Protein AF-A0A4Y3HRN8-F1 (afdb_monomer_lite)

Sequence (59 aa):
MFWGGVGSIGEDASELTDDLLTTFGAGLRYRLKGRITLRADLGFSEDETLLYFNVNEVF

Secondary structure (DSSP, 8-state):
-EEEEEEE--SSTTGGGTSEEEEEEEEEEEEETTTEEEEEEEEEESS-EEEEEEEEE--

Organism: NCBI:txid1219070

Foldseek 3Di:
DKDKDKFADDPDPVCRPVDIWIKIWDKDWDQPPVFKIWIWIWMDTPPDIDIDTDIGGDD

pLDDT: mean 92.11, std 4.28, range [71.69, 96.94]

Structure (mmCIF, N/CA/C/O backbone):
data_AF-A0A4Y3HRN8-F1
#
_entry.id   AF-A0A4Y3HRN8-F1
#
loop_
_atom_site.group_PDB
_atom_site.id
_atom_site.type_symbol
_atom_site.label_atom_id
_atom_site.label_alt_id
_atom_site.label_comp_id
_atom_site.label_asym_id
_atom_site.label_entity_id
_atom_site.label_seq_id
_atom_site.pdbx_PDB_ins_code
_atom_site.Cartn_x
_atom_site.Cartn_y
_atom_site.Cartn_z
_atom_site.occupancy
_atom_site.B_iso_or_equiv
_atom_site.auth_seq_id
_atom_site.auth_comp_id
_atom_site.auth_asym_id
_atom_site.auth_atom_id
_atom_site.pdbx_PDB_model_num
ATOM 1 N N . MET A 1 1 ? 0.807 -6.694 9.092 1.00 87.50 1 MET A N 1
ATOM 2 C CA . MET A 1 1 ? 0.992 -7.579 7.919 1.00 87.50 1 MET A CA 1
ATO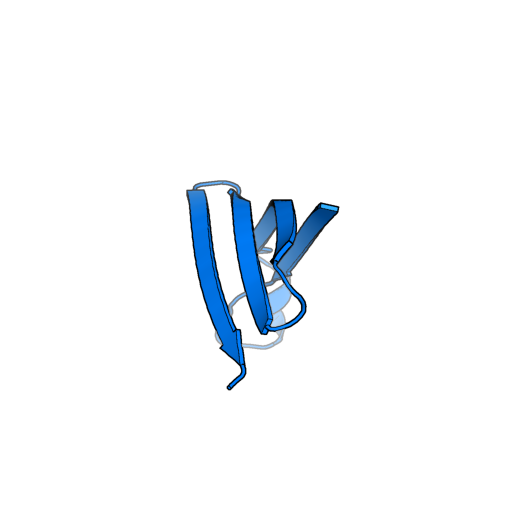M 3 C C . MET A 1 1 ? 2.010 -6.926 7.009 1.00 87.50 1 MET A C 1
ATOM 5 O O . MET A 1 1 ? 1.953 -5.715 6.878 1.00 87.50 1 MET A O 1
ATOM 9 N N . PHE A 1 2 ? 2.943 -7.681 6.442 1.00 94.81 2 PHE A N 1
ATOM 10 C CA . PHE A 1 2 ? 3.849 -7.164 5.413 1.00 94.81 2 PHE A CA 1
ATOM 11 C C . PHE A 1 2 ? 3.348 -7.631 4.051 1.00 94.81 2 PHE A C 1
ATOM 13 O O . PHE A 1 2 ? 2.762 -8.714 3.962 1.00 94.81 2 PHE A O 1
ATOM 20 N N . TRP A 1 3 ? 3.524 -6.811 3.024 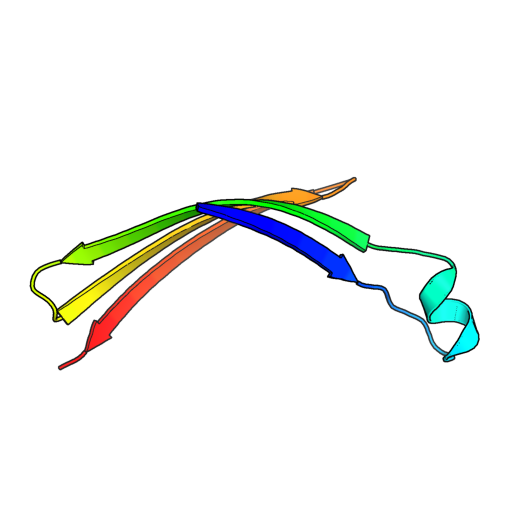1.00 94.44 3 TRP A N 1
ATOM 21 C CA . TRP A 1 3 ? 3.124 -7.134 1.660 1.00 94.44 3 TRP A CA 1
ATOM 22 C C . TRP A 1 3 ? 4.173 -6.643 0.663 1.00 94.44 3 TRP A C 1
ATOM 24 O O . TRP A 1 3 ? 4.943 -5.731 0.956 1.00 94.44 3 TRP A O 1
ATOM 34 N N . GLY A 1 4 ? 4.198 -7.275 -0.505 1.00 95.56 4 GLY A N 1
ATOM 35 C CA . GLY A 1 4 ? 5.017 -6.876 -1.641 1.00 95.56 4 GLY A CA 1
ATOM 36 C C . GLY A 1 4 ? 4.272 -7.156 -2.937 1.00 95.56 4 GLY A C 1
ATOM 37 O O . GLY A 1 4 ? 3.438 -8.065 -2.987 1.00 95.56 4 GLY A O 1
ATOM 38 N N . GLY A 1 5 ? 4.540 -6.351 -3.954 1.00 93.25 5 GLY A N 1
ATOM 39 C CA . GLY A 1 5 ? 3.942 -6.452 -5.275 1.00 93.25 5 GLY A CA 1
ATOM 40 C C . GLY A 1 5 ? 4.973 -6.138 -6.347 1.00 93.25 5 GLY A C 1
ATOM 41 O O . GLY A 1 5 ? 5.829 -5.281 -6.154 1.00 93.25 5 GLY A O 1
ATOM 42 N N . VAL A 1 6 ? 4.871 -6.832 -7.471 1.00 94.62 6 VAL A N 1
ATOM 43 C CA . VAL A 1 6 ? 5.630 -6.547 -8.688 1.00 94.62 6 VAL A CA 1
ATOM 44 C C . VAL A 1 6 ? 4.631 -6.416 -9.831 1.00 94.62 6 VAL A C 1
ATOM 46 O O . VAL A 1 6 ? 3.670 -7.186 -9.901 1.00 94.62 6 VAL A O 1
ATOM 49 N N . GLY A 1 7 ? 4.824 -5.427 -10.690 1.00 92.38 7 GLY A N 1
ATOM 50 C CA . GLY A 1 7 ? 4.011 -5.198 -11.879 1.00 92.38 7 GLY A CA 1
ATOM 51 C C . GLY A 1 7 ? 4.839 -4.563 -12.986 1.00 92.38 7 GLY A C 1
ATOM 52 O O . GLY A 1 7 ? 5.999 -4.238 -12.778 1.00 92.38 7 GLY A O 1
ATOM 53 N N . SER A 1 8 ? 4.250 -4.386 -14.157 1.00 94.31 8 SER A N 1
ATOM 54 C CA . SER A 1 8 ? 4.872 -3.683 -15.277 1.00 94.31 8 SER A CA 1
ATOM 55 C C . SER A 1 8 ? 3.802 -3.044 -16.147 1.00 94.31 8 SER A C 1
ATOM 57 O O . SER A 1 8 ? 2.610 -3.345 -16.017 1.00 94.31 8 SER A O 1
ATOM 59 N N . ILE A 1 9 ? 4.231 -2.136 -17.014 1.00 91.69 9 ILE A N 1
ATOM 60 C CA . ILE A 1 9 ? 3.397 -1.483 -18.014 1.00 91.69 9 ILE A CA 1
ATOM 61 C C . ILE A 1 9 ? 4.188 -1.409 -19.320 1.00 91.69 9 ILE A C 1
ATOM 63 O O . ILE A 1 9 ? 5.383 -1.145 -19.293 1.00 91.69 9 ILE A O 1
ATOM 67 N N . GLY A 1 10 ? 3.527 -1.670 -20.443 1.00 92.31 10 GLY A N 1
ATOM 68 C CA . GLY A 1 10 ? 4.129 -1.672 -21.777 1.00 92.31 10 GLY A CA 1
ATOM 69 C C . GLY A 1 10 ? 3.040 -1.666 -22.845 1.00 92.31 10 GLY A C 1
ATOM 70 O O . GLY A 1 10 ? 1.897 -2.040 -22.553 1.00 92.31 10 GLY A O 1
ATOM 71 N N . GLU A 1 11 ? 3.363 -1.204 -24.053 1.00 92.62 11 GLU A N 1
ATOM 72 C CA . GLU A 1 11 ? 2.416 -1.163 -25.177 1.00 92.62 11 GLU A CA 1
ATOM 73 C C . GLU A 1 11 ? 2.245 -2.556 -25.798 1.00 92.62 11 GLU A C 1
ATOM 75 O O . GLU A 1 11 ? 1.140 -2.933 -26.197 1.00 92.62 11 GLU A O 1
ATOM 80 N N . ASP A 1 12 ? 3.316 -3.353 -25.773 1.00 94.44 12 ASP A N 1
ATOM 81 C CA . ASP A 1 12 ? 3.364 -4.724 -26.268 1.00 94.44 12 ASP A CA 1
ATOM 82 C C . ASP A 1 12 ? 3.744 -5.736 -25.176 1.00 94.44 12 ASP A C 1
ATOM 84 O O . ASP A 1 12 ? 4.411 -5.433 -24.187 1.00 94.44 12 ASP A O 1
ATOM 88 N N . ALA A 1 13 ? 3.365 -7.001 -25.383 1.00 90.25 13 ALA A N 1
ATOM 89 C CA . ALA A 1 13 ? 3.630 -8.075 -24.421 1.00 90.25 13 ALA A CA 1
ATOM 90 C C . ALA A 1 13 ? 5.129 -8.308 -24.152 1.00 90.25 13 ALA A C 1
ATOM 92 O O . ALA A 1 13 ? 5.482 -8.802 -23.083 1.00 90.25 13 ALA A O 1
ATOM 93 N N . SER A 1 14 ? 5.998 -7.973 -25.110 1.00 90.69 14 SER A N 1
ATOM 94 C CA . SER A 1 14 ? 7.453 -8.066 -24.958 1.00 90.69 14 SER A CA 1
ATOM 95 C C . SER A 1 14 ? 8.033 -7.003 -24.029 1.00 90.69 14 SER A C 1
ATOM 97 O O . SER A 1 14 ? 9.032 -7.277 -23.379 1.00 90.69 14 SER A O 1
ATOM 99 N N . GLU A 1 15 ? 7.405 -5.831 -23.931 1.00 91.50 15 GLU A N 1
ATOM 100 C CA . GLU A 1 15 ? 7.894 -4.710 -23.112 1.00 91.50 15 GLU A CA 1
ATOM 101 C C . GLU A 1 15 ? 7.542 -4.883 -21.627 1.00 91.50 15 GLU A C 1
ATOM 103 O O . GLU A 1 15 ? 8.146 -4.274 -20.749 1.00 91.50 15 GLU A O 1
ATOM 108 N N . LEU A 1 16 ? 6.598 -5.776 -21.306 1.00 90.88 16 LEU A N 1
ATOM 109 C CA . LEU A 1 16 ? 6.159 -6.043 -19.931 1.00 90.88 16 LEU A CA 1
ATOM 110 C C . LEU A 1 16 ? 7.255 -6.624 -19.025 1.00 90.88 16 LEU A C 1
ATOM 112 O O . LEU A 1 16 ? 7.045 -6.738 -17.818 1.00 90.88 16 LEU A O 1
ATOM 116 N N . THR A 1 17 ? 8.387 -7.049 -19.573 1.00 89.94 17 THR A N 1
ATOM 117 C CA . THR A 1 17 ? 9.522 -7.549 -18.787 1.00 89.94 17 THR A CA 1
ATOM 118 C C . THR A 1 17 ? 10.672 -6.560 -18.669 1.00 89.94 17 THR A C 1
ATOM 120 O O . THR A 1 17 ? 11.592 -6.834 -17.900 1.00 89.94 17 THR A O 1
ATOM 123 N N . ASP A 1 18 ? 10.622 -5.446 -19.397 1.00 89.31 18 ASP A N 1
ATOM 124 C CA . ASP A 1 18 ? 11.741 -4.509 -19.494 1.00 89.31 18 ASP A CA 1
ATOM 125 C C . ASP A 1 18 ? 11.804 -3.601 -18.262 1.00 89.31 18 ASP A C 1
ATOM 127 O O . ASP A 1 18 ? 12.869 -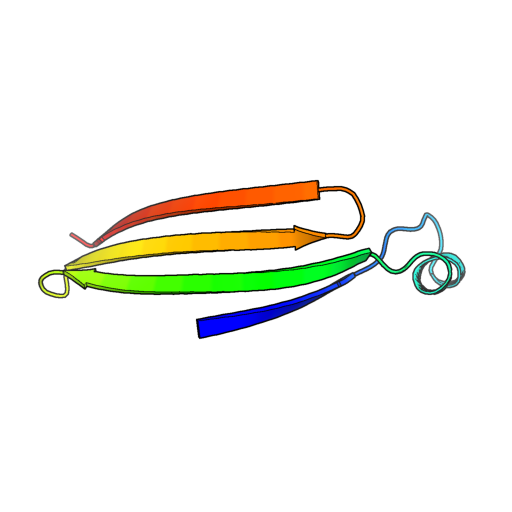3.455 -17.663 1.00 89.31 18 ASP A O 1
ATOM 131 N N . ASP A 1 19 ? 10.649 -3.098 -17.816 1.00 86.88 19 ASP A N 1
ATOM 132 C CA . ASP A 1 19 ? 10.528 -2.244 -16.635 1.00 86.88 19 ASP A CA 1
ATOM 133 C C . ASP A 1 19 ? 9.564 -2.850 -15.603 1.00 86.88 19 ASP A C 1
ATOM 135 O O . ASP A 1 19 ? 8.336 -2.855 -15.757 1.00 86.88 19 ASP A O 1
ATOM 139 N N . LEU A 1 20 ? 10.138 -3.378 -14.518 1.00 90.94 20 LEU A N 1
ATOM 140 C CA . LEU A 1 20 ? 9.393 -3.960 -13.402 1.00 90.94 20 LEU A CA 1
ATOM 141 C C . LEU A 1 20 ? 9.220 -2.948 -12.268 1.00 90.94 20 LEU A C 1
ATOM 143 O O . LEU A 1 20 ? 10.154 -2.611 -11.548 1.00 90.94 20 LEU A O 1
ATOM 147 N N . LEU A 1 21 ? 7.977 -2.558 -12.028 1.00 92.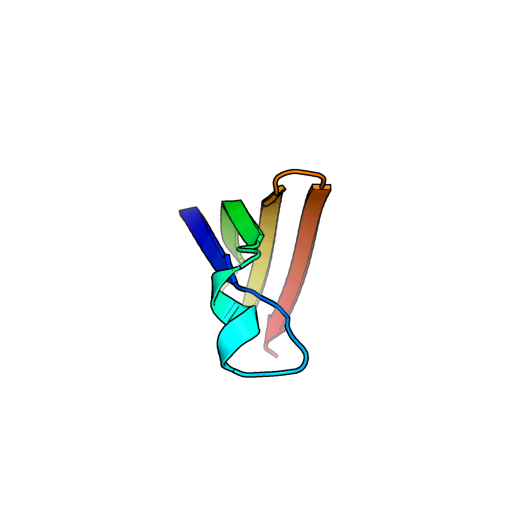75 21 LEU A N 1
ATOM 148 C CA . LEU A 1 21 ? 7.549 -1.751 -10.897 1.00 92.75 21 LEU A CA 1
ATOM 149 C C . LEU A 1 21 ? 7.463 -2.629 -9.645 1.00 92.75 21 LEU A C 1
ATOM 151 O O . LEU A 1 21 ? 6.522 -3.413 -9.479 1.00 92.75 21 LEU A O 1
ATOM 155 N N . THR A 1 22 ? 8.437 -2.495 -8.749 1.00 93.69 22 THR A N 1
ATOM 156 C CA . THR A 1 22 ? 8.467 -3.232 -7.478 1.00 93.69 22 THR A CA 1
ATOM 157 C C . THR A 1 22 ? 7.998 -2.356 -6.324 1.00 93.69 22 THR A C 1
ATOM 159 O O . THR A 1 22 ? 8.399 -1.204 -6.181 1.00 93.69 22 THR A O 1
ATOM 162 N N . THR A 1 23 ? 7.154 -2.924 -5.467 1.00 95.25 23 THR A N 1
ATOM 163 C CA . THR A 1 23 ? 6.566 -2.247 -4.310 1.00 95.25 23 THR A CA 1
ATOM 164 C C . THR A 1 23 ? 6.604 -3.156 -3.088 1.00 95.25 23 THR A C 1
ATOM 166 O O . THR A 1 23 ? 6.422 -4.373 -3.184 1.00 95.25 23 THR A O 1
ATOM 169 N N . PHE A 1 24 ? 6.819 -2.586 -1.910 1.00 95.88 24 PHE A N 1
ATOM 170 C CA . PHE A 1 24 ? 6.728 -3.307 -0.645 1.00 95.88 24 PHE A CA 1
ATOM 171 C C . PHE A 1 24 ? 6.179 -2.408 0.451 1.00 95.88 24 PHE A C 1
ATOM 173 O O . PHE A 1 24 ? 6.261 -1.187 0.384 1.00 95.88 24 PHE A O 1
ATOM 180 N N . GLY A 1 25 ? 5.604 -3.003 1.488 1.00 96.38 25 GLY A N 1
ATOM 181 C CA . GLY A 1 25 ? 4.961 -2.207 2.513 1.00 96.38 25 GLY A CA 1
ATOM 182 C C . GLY A 1 25 ? 4.532 -2.967 3.748 1.00 96.38 25 GLY A C 1
ATOM 183 O O . GLY A 1 25 ? 4.663 -4.189 3.882 1.00 96.38 25 GLY A O 1
ATOM 184 N N . ALA A 1 26 ? 3.990 -2.190 4.674 1.00 96.94 26 ALA A N 1
ATOM 185 C CA . ALA A 1 26 ? 3.412 -2.671 5.910 1.00 96.94 26 ALA A CA 1
ATOM 186 C C . ALA A 1 26 ? 1.965 -2.194 6.027 1.00 96.94 26 ALA A C 1
ATOM 188 O O . ALA A 1 26 ? 1.634 -1.049 5.733 1.00 96.94 26 ALA A O 1
ATOM 189 N N . GLY A 1 27 ? 1.108 -3.096 6.488 1.00 95.81 27 GLY A N 1
ATOM 190 C CA . GLY A 1 27 ? -0.311 -2.863 6.692 1.00 95.81 27 GLY A CA 1
ATOM 191 C C . GLY A 1 27 ? -0.754 -3.168 8.117 1.00 95.81 27 GLY A C 1
ATOM 192 O O . GLY A 1 27 ? -0.299 -4.132 8.751 1.00 95.81 27 GLY A O 1
ATOM 193 N N . LEU A 1 28 ? -1.710 -2.383 8.595 1.00 94.25 28 LEU A N 1
ATOM 194 C CA . LEU A 1 28 ? -2.502 -2.623 9.787 1.00 94.25 28 LEU A CA 1
ATOM 195 C C . LEU A 1 28 ? -3.963 -2.807 9.375 1.00 94.25 28 LEU A C 1
ATOM 197 O O . LEU A 1 28 ? -4.564 -1.950 8.728 1.00 94.25 28 LEU A O 1
ATOM 201 N N . ARG A 1 29 ? -4.550 -3.928 9.797 1.00 93.81 29 ARG A N 1
ATOM 202 C CA . ARG A 1 29 ? -5.976 -4.200 9.637 1.00 93.81 29 ARG A CA 1
ATOM 203 C C . ARG A 1 29 ? -6.581 -4.485 10.997 1.00 93.81 29 ARG A C 1
ATOM 205 O O . ARG A 1 29 ? -6.123 -5.387 11.695 1.00 93.81 29 ARG A O 1
ATOM 212 N N . TYR A 1 30 ? -7.630 -3.752 11.342 1.00 93.75 30 TYR A N 1
ATOM 213 C CA . TYR A 1 30 ? -8.328 -3.930 12.605 1.00 93.75 30 TYR A CA 1
ATOM 214 C C . TYR A 1 30 ? -9.841 -3.946 12.399 1.00 93.75 30 TYR A C 1
ATOM 216 O O . TYR A 1 30 ? -10.372 -3.219 11.563 1.00 93.75 30 TYR A O 1
ATOM 224 N N . ARG A 1 31 ? -10.541 -4.804 13.148 1.00 92.12 31 ARG A N 1
ATOM 225 C CA . ARG A 1 31 ? -11.999 -4.942 13.077 1.00 92.12 31 ARG A CA 1
ATOM 226 C C . ARG A 1 31 ? -12.616 -4.533 14.410 1.00 92.12 31 ARG A C 1
ATOM 228 O O . ARG A 1 31 ? -12.484 -5.257 15.393 1.00 92.12 31 ARG A O 1
ATOM 235 N N . LEU A 1 32 ? -13.317 -3.400 14.438 1.00 90.75 32 LEU A N 1
ATOM 236 C CA . LEU A 1 32 ? -14.074 -2.942 15.603 1.00 90.75 32 LEU A CA 1
ATOM 237 C C . LEU A 1 32 ? -15.484 -3.521 15.583 1.00 90.75 32 LEU A C 1
ATOM 239 O O . LEU A 1 32 ? -16.217 -3.382 14.602 1.00 90.75 32 LEU A O 1
ATOM 243 N N . LYS A 1 33 ? -15.884 -4.115 16.713 1.00 87.12 33 LYS A N 1
ATOM 244 C CA . LYS A 1 33 ? -17.260 -4.570 16.983 1.00 87.12 33 LYS A CA 1
ATOM 245 C C . LYS A 1 33 ? -17.871 -5.443 15.873 1.00 87.12 33 LYS A C 1
ATOM 247 O O . LYS A 1 33 ? -19.086 -5.488 15.725 1.00 87.12 33 LYS A O 1
ATOM 252 N N . GLY A 1 34 ? -17.036 -6.101 15.066 1.00 85.38 34 GLY A N 1
ATOM 253 C CA . GLY A 1 34 ? -17.461 -6.921 13.929 1.00 85.38 34 GLY A CA 1
ATOM 254 C C . GLY A 1 34 ? -18.100 -6.166 12.755 1.00 85.38 34 GLY A C 1
ATOM 255 O O . GLY A 1 34 ? -18.404 -6.810 11.759 1.00 85.38 34 GLY A O 1
ATOM 256 N N . ARG A 1 35 ? -18.282 -4.844 12.848 1.00 91.25 35 ARG A N 1
ATOM 257 C CA . ARG A 1 35 ? -19.035 -4.032 11.874 1.00 91.25 35 ARG A CA 1
ATOM 258 C C . ARG A 1 35 ? -18.181 -2.987 11.181 1.00 91.25 35 ARG A C 1
ATOM 260 O O . ARG A 1 35 ? -18.468 -2.627 10.052 1.00 91.25 35 ARG A O 1
ATOM 267 N N . ILE A 1 36 ? -17.115 -2.541 11.841 1.00 92.50 36 ILE A N 1
ATOM 268 C CA . ILE A 1 36 ? -16.209 -1.526 11.314 1.00 92.50 36 ILE A CA 1
ATOM 269 C C . ILE A 1 36 ? -14.874 -2.193 11.000 1.00 92.50 36 ILE A C 1
ATOM 271 O O . ILE A 1 36 ? -14.259 -2.811 11.872 1.00 92.50 36 ILE A O 1
ATOM 275 N N . THR A 1 37 ? -14.409 -2.060 9.764 1.00 94.12 37 THR A N 1
ATOM 276 C CA . THR A 1 37 ? -13.077 -2.489 9.337 1.00 94.12 37 THR A CA 1
ATOM 277 C C . THR A 1 37 ? -12.222 -1.262 9.063 1.00 94.12 37 THR A C 1
ATOM 279 O O . THR A 1 37 ? -12.560 -0.435 8.223 1.00 94.12 37 THR A O 1
ATOM 282 N N . LEU A 1 38 ? -11.105 -1.167 9.778 1.00 94.00 38 LEU A N 1
ATOM 283 C CA . LEU A 1 38 ? -10.066 -0.165 9.584 1.00 94.00 38 LEU A CA 1
ATOM 284 C C . LEU A 1 38 ? -8.892 -0.803 8.848 1.00 94.00 38 LEU A C 1
ATOM 286 O O . LEU A 1 38 ? -8.449 -1.904 9.201 1.00 94.00 38 LEU A O 1
ATOM 290 N N . ARG A 1 39 ? -8.374 -0.098 7.848 1.00 95.69 39 ARG A N 1
ATOM 291 C CA . ARG A 1 39 ? -7.198 -0.491 7.083 1.00 95.69 39 ARG A CA 1
ATOM 292 C C . ARG A 1 39 ? -6.279 0.711 6.906 1.00 95.69 39 ARG A C 1
ATOM 294 O O . ARG A 1 39 ? -6.716 1.758 6.445 1.00 95.69 39 ARG A O 1
ATOM 301 N N . ALA A 1 40 ? -5.018 0.538 7.266 1.00 96.00 40 ALA A N 1
ATOM 302 C CA . ALA A 1 40 ? -3.956 1.495 7.011 1.00 96.00 40 ALA A CA 1
ATOM 303 C C . ALA A 1 40 ? -2.782 0.741 6.388 1.00 96.00 40 ALA A C 1
ATOM 305 O O . ALA A 1 40 ? -2.316 -0.231 6.978 1.00 96.00 40 ALA A O 1
ATOM 306 N N . ASP A 1 41 ? -2.311 1.164 5.225 1.00 96.75 41 ASP A N 1
ATOM 307 C CA . ASP A 1 41 ? -1.151 0.593 4.549 1.00 96.75 41 ASP A CA 1
ATOM 308 C C . ASP A 1 41 ? -0.165 1.705 4.202 1.00 96.75 41 ASP A C 1
ATOM 310 O O . ASP A 1 41 ? -0.554 2.756 3.697 1.00 96.75 41 ASP A O 1
ATOM 314 N N . LEU A 1 42 ? 1.111 1.455 4.471 1.00 96.50 42 LEU A N 1
ATOM 315 C CA . LEU A 1 42 ? 2.225 2.282 4.034 1.00 96.50 42 LEU A CA 1
ATOM 316 C C . LEU A 1 42 ? 3.043 1.465 3.035 1.00 96.50 42 LEU A C 1
ATOM 318 O O . LEU A 1 42 ? 3.580 0.413 3.394 1.00 96.50 42 LEU A O 1
ATOM 322 N N . GLY A 1 43 ? 3.076 1.927 1.791 1.00 96.00 43 GLY A N 1
ATOM 323 C CA . GLY A 1 43 ? 3.807 1.320 0.687 1.00 96.00 43 GLY A CA 1
ATOM 324 C C . GLY A 1 43 ? 4.988 2.178 0.256 1.00 96.00 43 GLY A C 1
ATOM 325 O O . GLY A 1 43 ? 4.919 3.405 0.296 1.00 96.00 43 GLY A O 1
ATOM 326 N N . PHE A 1 44 ? 6.047 1.509 -0.172 1.00 96.12 44 PHE A N 1
ATOM 327 C CA . PHE A 1 44 ? 7.260 2.076 -0.733 1.00 96.12 44 PHE A CA 1
ATOM 328 C C . PHE A 1 44 ? 7.508 1.433 -2.097 1.00 96.12 44 PHE A C 1
ATOM 330 O O . PHE A 1 44 ? 7.417 0.210 -2.242 1.00 96.12 44 PHE A O 1
ATOM 337 N N . SER A 1 45 ? 7.828 2.271 -3.067 1.00 92.75 45 SER A N 1
ATOM 338 C CA . SER A 1 45 ? 8.264 1.929 -4.419 1.00 92.75 45 SER A CA 1
ATOM 339 C C . SER A 1 45 ? 9.617 2.600 -4.665 1.00 92.75 45 SER A C 1
ATOM 341 O O . SER A 1 45 ? 10.068 3.377 -3.822 1.00 92.75 45 SER A O 1
ATOM 343 N N . GLU A 1 46 ? 10.267 2.325 -5.795 1.00 86.12 46 GLU A N 1
ATOM 344 C CA . GLU A 1 46 ? 11.585 2.911 -6.101 1.00 86.12 46 GLU A CA 1
ATOM 345 C C . GLU A 1 46 ? 11.593 4.448 -6.016 1.00 86.12 46 GLU A C 1
ATOM 347 O O . GLU A 1 46 ? 12.510 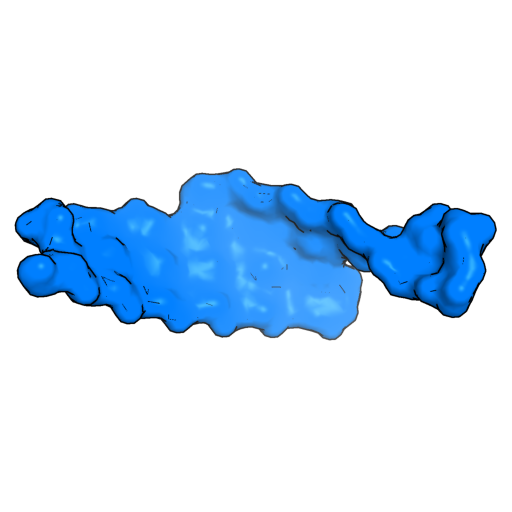5.012 -5.422 1.00 86.12 46 GLU A O 1
ATOM 352 N N . ASP A 1 47 ? 10.523 5.107 -6.475 1.00 86.38 47 ASP A N 1
ATOM 353 C CA . ASP A 1 47 ? 10.441 6.575 -6.524 1.00 86.38 47 ASP A CA 1
ATOM 354 C C . ASP A 1 47 ? 9.314 7.189 -5.674 1.00 86.38 47 ASP A C 1
ATOM 356 O O . ASP A 1 47 ? 9.164 8.411 -5.622 1.00 86.38 47 ASP A O 1
ATOM 360 N N . GLU A 1 48 ? 8.500 6.375 -4.994 1.00 88.62 48 GLU A N 1
ATOM 361 C CA . GLU A 1 48 ? 7.291 6.861 -4.317 1.00 88.62 48 GLU A CA 1
ATOM 362 C C . GLU A 1 48 ? 7.062 6.211 -2.949 1.00 88.62 48 GLU A C 1
ATOM 364 O O . GLU A 1 48 ? 7.364 5.042 -2.710 1.00 88.62 48 GLU A O 1
ATOM 369 N N . THR A 1 49 ? 6.477 6.981 -2.031 1.00 93.12 49 THR A N 1
ATOM 370 C CA . THR A 1 49 ? 5.886 6.467 -0.791 1.00 93.12 49 THR A CA 1
ATOM 371 C C . THR A 1 49 ? 4.397 6.781 -0.777 1.00 93.12 49 THR A C 1
ATOM 373 O O . THR A 1 49 ? 4.008 7.943 -0.890 1.00 93.12 49 THR A O 1
ATOM 376 N N . LEU A 1 50 ? 3.567 5.760 -0.571 1.00 92.88 50 LEU A N 1
ATOM 377 C CA . LEU A 1 50 ? 2.114 5.880 -0.587 1.00 92.88 50 LEU A CA 1
ATOM 378 C C . LEU A 1 50 ? 1.512 5.483 0.759 1.00 92.88 50 LEU A C 1
ATOM 380 O O . LEU A 1 50 ? 1.730 4.381 1.264 1.00 92.88 50 LEU A O 1
ATOM 384 N N . LEU A 1 51 ? 0.704 6.381 1.324 1.00 94.56 51 LEU A N 1
ATOM 385 C CA . LEU A 1 51 ? -0.117 6.106 2.497 1.00 94.56 51 LEU A CA 1
ATOM 386 C C . LEU A 1 51 ? -1.565 5.882 2.060 1.00 94.56 51 LEU A C 1
ATOM 388 O O . LEU A 1 51 ? -2.227 6.796 1.570 1.00 94.56 51 LEU A O 1
ATOM 392 N N . TYR A 1 52 ? -2.075 4.678 2.292 1.00 93.62 52 TYR A N 1
ATOM 393 C CA . TYR A 1 52 ? -3.463 4.322 2.042 1.00 93.62 52 TYR A CA 1
ATOM 394 C C . TYR A 1 52 ? -4.208 4.117 3.360 1.00 93.62 52 TYR A C 1
ATOM 396 O O . TYR A 1 52 ? -3.811 3.303 4.193 1.00 93.62 52 TYR A O 1
ATOM 404 N N . PHE A 1 53 ? -5.326 4.819 3.538 1.00 95.62 53 PHE A N 1
ATOM 405 C CA . PHE A 1 53 ? -6.199 4.656 4.696 1.00 95.62 53 PHE A CA 1
ATOM 406 C C . PHE A 1 53 ? -7.643 4.435 4.255 1.00 95.62 53 PHE A C 1
ATOM 408 O O . PHE A 1 53 ? -8.171 5.158 3.411 1.00 95.62 53 PHE A O 1
ATOM 415 N N . ASN A 1 54 ? -8.295 3.435 4.842 1.00 94.69 54 ASN A N 1
ATOM 416 C CA . ASN A 1 54 ? -9.669 3.080 4.538 1.00 94.69 54 ASN A CA 1
ATOM 417 C C . ASN A 1 54 ? -10.448 2.680 5.795 1.00 94.69 54 ASN A C 1
ATOM 419 O O . ASN A 1 54 ? -9.948 1.972 6.675 1.00 94.69 54 ASN A O 1
ATOM 423 N N . VAL A 1 55 ? -11.706 3.114 5.831 1.00 92.38 55 VAL A N 1
ATOM 424 C CA . VAL A 1 55 ? -12.696 2.750 6.842 1.00 92.38 55 VAL A CA 1
ATOM 425 C C . VAL A 1 55 ? -13.92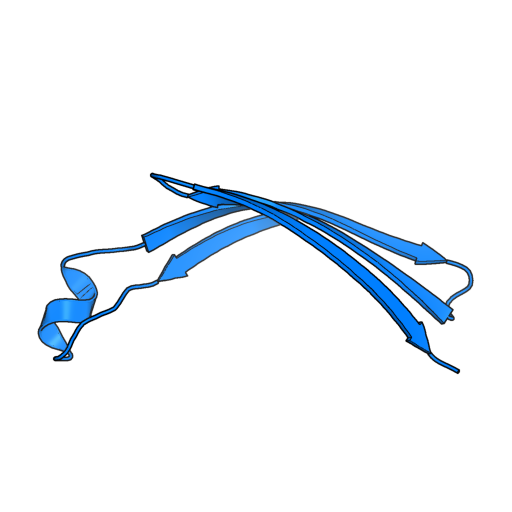5 2.227 6.122 1.00 92.38 55 VAL A C 1
ATOM 427 O O . VAL A 1 55 ? -14.436 2.871 5.208 1.00 92.38 55 VAL A O 1
ATOM 430 N N . ASN A 1 56 ? -14.403 1.064 6.541 1.00 92.12 56 ASN A N 1
ATOM 431 C CA . ASN A 1 56 ? -15.627 0.472 6.031 1.00 92.12 56 ASN A CA 1
ATOM 432 C C . ASN A 1 56 ? -16.543 0.093 7.195 1.00 92.12 56 ASN A C 1
ATOM 434 O O . ASN A 1 56 ? -16.071 -0.474 8.181 1.00 92.12 56 ASN A O 1
ATOM 438 N N . GLU A 1 57 ? -17.833 0.391 7.069 1.00 89.38 57 GLU A N 1
ATOM 439 C CA . GLU A 1 57 ? -18.874 -0.044 7.996 1.00 89.38 57 GLU A CA 1
ATOM 440 C C . GLU A 1 57 ? -19.882 -0.913 7.242 1.00 89.38 57 GLU A C 1
ATOM 442 O O . GLU A 1 57 ? -20.337 -0.549 6.157 1.00 89.38 57 GLU A O 1
ATOM 447 N N . VAL A 1 58 ? -20.197 -2.075 7.807 1.00 79.50 58 VAL A N 1
ATOM 448 C CA . VAL A 1 58 ? -21.216 -2.987 7.287 1.00 79.50 58 VAL A CA 1
ATOM 449 C C . VAL A 1 58 ? -22.426 -2.895 8.213 1.00 79.50 58 VAL A C 1
ATOM 451 O O . VAL A 1 58 ? -22.302 -3.179 9.411 1.00 79.50 58 VAL A O 1
ATOM 454 N N . PHE A 1 59 ? -23.554 -2.450 7.655 1.00 71.69 59 PHE A N 1
ATOM 455 C CA . PHE A 1 59 ? -24.819 -2.218 8.358 1.00 71.69 59 PHE A CA 1
ATOM 456 C C . PHE A 1 59 ? -25.720 -3.452 8.318 1.00 71.69 59 PHE A C 1
ATOM 458 O O . PHE A 1 59 ? -25.804 -4.080 7.238 1.00 71.69 59 PHE A O 1
#

Radius of gyration: 15.85 Å; chains: 1; bounding box: 37×15×43 Å